Protein AF-A0A2L0I9X8-F1 (afdb_monomer)

Structure (mmCIF, N/CA/C/O backbone):
data_AF-A0A2L0I9X8-F1
#
_entry.id   AF-A0A2L0I9X8-F1
#
loop_
_atom_site.group_PDB
_atom_site.id
_atom_site.type_symbol
_atom_site.label_atom_id
_atom_site.label_alt_id
_atom_site.label_comp_id
_atom_site.label_asym_id
_atom_site.label_entity_id
_atom_site.label_seq_id
_atom_site.pdbx_PDB_ins_code
_atom_site.Cartn_x
_atom_site.Cartn_y
_atom_site.Cartn_z
_atom_site.occupancy
_atom_site.B_iso_or_equiv
_atom_site.auth_seq_id
_atom_site.auth_comp_id
_atom_site.auth_asym_id
_atom_site.auth_atom_id
_atom_site.pdbx_PDB_model_num
ATOM 1 N N . MET A 1 1 ? -12.183 -12.699 -4.693 1.00 36.44 1 MET A N 1
ATOM 2 C CA . MET A 1 1 ? -13.436 -11.912 -4.731 1.00 36.44 1 MET A CA 1
ATOM 3 C C . MET A 1 1 ? -13.908 -11.655 -3.307 1.00 36.44 1 MET A C 1
ATOM 5 O O . MET A 1 1 ? -14.318 -12.591 -2.630 1.00 36.44 1 MET A O 1
ATOM 9 N N . SER A 1 2 ? -13.772 -10.418 -2.826 1.00 37.34 2 SER A N 1
ATOM 10 C CA . SER A 1 2 ? -14.273 -10.010 -1.509 1.00 37.34 2 SER A CA 1
ATOM 11 C C . SER A 1 2 ? -15.798 -10.120 -1.502 1.00 37.34 2 SER A C 1
ATOM 13 O O . SER A 1 2 ? -16.465 -9.489 -2.322 1.00 37.34 2 SER A O 1
ATOM 15 N N . LYS A 1 3 ? -16.360 -10.947 -0.614 1.00 40.28 3 LYS A N 1
ATOM 16 C CA . LYS A 1 3 ? -17.799 -10.934 -0.337 1.00 40.28 3 LYS A CA 1
ATOM 17 C C . LYS A 1 3 ? -18.089 -9.652 0.437 1.00 40.28 3 LYS A C 1
ATOM 19 O O . LYS A 1 3 ? -18.064 -9.650 1.664 1.00 40.28 3 LYS A O 1
ATOM 24 N N . ALA A 1 4 ? -18.321 -8.557 -0.284 1.00 40.53 4 ALA A N 1
ATOM 25 C CA . ALA A 1 4 ? -18.895 -7.363 0.308 1.00 40.53 4 ALA A CA 1
ATOM 26 C C . ALA A 1 4 ? -20.216 -7.778 0.965 1.00 40.53 4 ALA A C 1
ATOM 28 O O . ALA A 1 4 ? -21.124 -8.280 0.295 1.00 40.53 4 ALA A O 1
ATOM 29 N N . PHE A 1 5 ? -20.297 -7.645 2.289 1.00 44.19 5 PHE A N 1
ATOM 30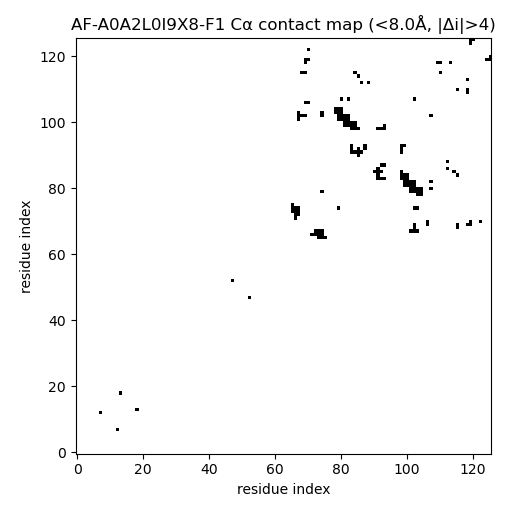 C CA . PHE A 1 5 ? -21.562 -7.786 2.994 1.00 44.19 5 PHE A CA 1
ATOM 31 C C . PHE A 1 5 ? -22.541 -6.816 2.334 1.00 44.19 5 PHE A C 1
ATOM 33 O O . PHE A 1 5 ? -22.244 -5.624 2.233 1.00 44.19 5 PHE A O 1
ATOM 40 N N . LYS A 1 6 ? -23.669 -7.334 1.820 1.00 54.53 6 LYS A N 1
ATOM 41 C CA . LYS A 1 6 ? -24.747 -6.489 1.293 1.00 54.53 6 LYS A CA 1
ATOM 42 C C . LYS A 1 6 ? -25.035 -5.439 2.356 1.00 54.53 6 LYS A C 1
ATOM 44 O O . LYS A 1 6 ? -25.296 -5.803 3.500 1.00 54.53 6 LYS A O 1
ATOM 49 N N . TYR A 1 7 ? -24.918 -4.171 1.978 1.00 48.91 7 TYR A N 1
ATOM 50 C CA . TYR A 1 7 ? -25.187 -3.043 2.854 1.00 48.91 7 TYR A CA 1
ATOM 51 C C . TYR A 1 7 ? -26.573 -3.257 3.467 1.00 48.91 7 TYR A C 1
ATOM 53 O O . TYR A 1 7 ? -27.576 -3.225 2.755 1.00 48.91 7 TYR A O 1
ATOM 61 N N . ILE A 1 8 ? -26.631 -3.579 4.761 1.00 54.12 8 ILE A N 1
ATOM 62 C CA . ILE A 1 8 ? -27.908 -3.679 5.456 1.00 54.12 8 ILE A CA 1
ATOM 63 C C . ILE A 1 8 ? -28.361 -2.238 5.624 1.00 54.12 8 ILE A C 1
ATOM 65 O O . ILE A 1 8 ? -27.848 -1.505 6.469 1.00 54.12 8 ILE A O 1
ATOM 69 N N . ASN A 1 9 ? -29.296 -1.818 4.776 1.00 60.97 9 ASN A N 1
ATOM 70 C CA . ASN A 1 9 ? -30.025 -0.587 4.993 1.00 60.97 9 ASN A CA 1
ATOM 71 C C . ASN A 1 9 ? -30.869 -0.787 6.258 1.00 60.97 9 ASN A C 1
ATOM 73 O O . ASN A 1 9 ? -31.949 -1.376 6.221 1.00 60.97 9 ASN A O 1
ATOM 77 N N . PHE A 1 10 ? -30.329 -0.350 7.398 1.00 56.22 10 PHE A N 1
ATOM 78 C CA . PHE A 1 10 ? -30.959 -0.525 8.704 1.00 56.22 10 PHE A CA 1
ATOM 79 C C . PHE A 1 10 ? -32.371 0.061 8.741 1.00 56.22 10 PHE A C 1
ATOM 81 O O . PHE A 1 10 ? -33.227 -0.516 9.400 1.00 56.22 10 PHE A O 1
ATOM 88 N N . ASN A 1 11 ? -32.649 1.123 7.980 1.00 56.47 11 ASN A N 1
ATOM 89 C CA . ASN A 1 11 ? -33.988 1.701 7.901 1.00 56.47 11 ASN A CA 1
ATOM 90 C C . ASN A 1 11 ? -34.974 0.760 7.192 1.00 56.47 11 ASN A C 1
ATOM 92 O O . ASN A 1 11 ? -36.068 0.544 7.702 1.00 56.47 11 ASN A O 1
ATOM 96 N N . GLU A 1 12 ? -34.594 0.142 6.070 1.00 64.50 12 GLU A N 1
ATOM 97 C CA . GLU A 1 12 ? -35.441 -0.843 5.371 1.00 64.50 12 GLU A CA 1
ATOM 98 C C . GLU A 1 12 ? -35.631 -2.125 6.185 1.00 64.50 12 GLU A C 1
ATOM 100 O O . GLU A 1 12 ? -36.740 -2.657 6.247 1.00 64.50 12 GLU A O 1
ATOM 105 N N . PHE A 1 13 ? -34.576 -2.597 6.857 1.00 63.16 13 PHE A N 1
ATOM 106 C CA . PHE A 1 13 ? -34.663 -3.734 7.774 1.00 63.16 13 PHE A CA 1
ATOM 107 C C . PHE A 1 13 ? -35.629 -3.447 8.931 1.00 63.16 13 PHE A C 1
ATOM 109 O O . PHE A 1 13 ? -36.466 -4.290 9.262 1.00 63.16 13 PHE A O 1
ATOM 116 N N . TYR A 1 14 ? -35.550 -2.248 9.515 1.00 60.81 14 TYR A N 1
ATOM 117 C CA . TYR A 1 14 ? -36.414 -1.832 10.617 1.00 60.81 14 TYR A CA 1
ATOM 118 C C . TYR A 1 14 ? -37.870 -1.683 10.159 1.00 60.81 14 TYR A C 1
ATOM 120 O O . TYR A 1 14 ? -38.785 -2.192 10.801 1.00 60.81 14 TYR A O 1
ATOM 128 N N . VAL A 1 15 ? -38.092 -1.072 8.994 1.00 60.75 15 VAL A N 1
ATOM 129 C CA . VA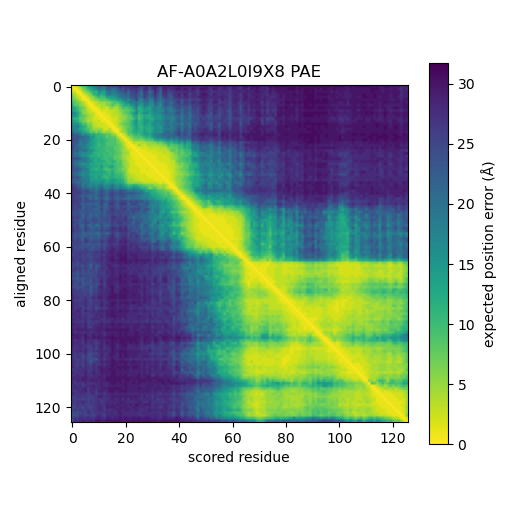L A 1 15 ? -39.414 -0.923 8.374 1.00 60.75 15 VAL A CA 1
ATOM 130 C C . VAL A 1 15 ? -40.033 -2.286 8.048 1.00 60.75 15 VAL A C 1
ATOM 132 O O . VAL A 1 15 ? -41.151 -2.567 8.468 1.00 60.75 15 VAL A O 1
ATOM 135 N N . GLY A 1 16 ? -39.314 -3.173 7.358 1.00 63.16 16 GLY A N 1
ATOM 136 C CA . GLY A 1 16 ? -39.839 -4.483 6.960 1.00 63.16 16 GLY A CA 1
ATOM 137 C C . GLY A 1 16 ? -40.108 -5.428 8.134 1.00 63.16 16 GLY A C 1
ATOM 138 O O . GLY A 1 16 ? -41.055 -6.213 8.081 1.00 63.16 16 GLY A O 1
ATOM 139 N N . SER A 1 17 ? -39.307 -5.332 9.200 1.00 61.12 17 SER A N 1
ATOM 140 C CA . SER A 1 17 ? -39.368 -6.266 10.332 1.00 61.12 17 SER A CA 1
ATOM 141 C C . SER A 1 17 ? -40.226 -5.763 11.496 1.00 61.12 17 SER A C 1
ATOM 143 O O . SER A 1 17 ? -40.837 -6.577 12.184 1.00 61.12 17 SER A O 1
ATOM 145 N N . PHE A 1 18 ? -40.314 -4.443 11.714 1.00 60.00 18 PHE A N 1
ATOM 146 C CA . PHE A 1 18 ? -40.951 -3.873 12.909 1.00 60.00 18 PHE A CA 1
ATOM 147 C C . PHE A 1 18 ? -42.207 -3.025 12.641 1.00 60.00 18 PHE A C 1
ATOM 149 O O . PHE A 1 18 ? -43.015 -2.885 13.558 1.00 60.00 18 PHE A O 1
ATOM 156 N N . LEU A 1 19 ? -42.481 -2.529 11.420 1.00 57.59 19 LEU A N 1
ATOM 157 C CA . LEU A 1 19 ? -43.656 -1.655 11.181 1.00 57.59 19 LEU A CA 1
ATOM 158 C C . LEU A 1 19 ? -45.033 -2.342 11.224 1.00 57.59 19 LEU A C 1
ATOM 160 O O . LEU A 1 19 ? -46.047 -1.667 11.068 1.00 57.59 19 LEU A O 1
ATOM 164 N N . ARG A 1 20 ? -45.125 -3.657 11.458 1.00 55.47 20 ARG A N 1
ATOM 165 C CA . ARG A 1 20 ? -46.427 -4.340 11.641 1.00 55.47 20 ARG A CA 1
ATOM 166 C C . ARG A 1 20 ? -46.666 -4.899 13.044 1.00 55.47 20 ARG A C 1
ATOM 168 O O . ARG A 1 20 ? -47.790 -5.298 13.333 1.00 55.47 20 ARG A O 1
ATOM 175 N N . LYS A 1 21 ? -45.640 -4.939 13.899 1.00 61.12 21 LYS A N 1
ATOM 176 C CA . LYS A 1 21 ? -45.691 -5.471 15.273 1.00 61.12 21 LYS A CA 1
ATOM 177 C C . LYS A 1 21 ? -44.630 -4.788 16.139 1.00 61.12 21 LYS A C 1
ATOM 179 O O . LYS A 1 21 ? -43.737 -5.442 16.669 1.00 61.12 21 LYS A O 1
ATOM 184 N N . TYR A 1 22 ? -44.685 -3.463 16.225 1.00 63.12 22 TYR A N 1
ATOM 185 C CA . TYR A 1 22 ? -43.881 -2.747 17.207 1.00 63.12 22 TYR A CA 1
ATOM 186 C C . TYR A 1 22 ? -44.411 -3.114 18.596 1.00 63.12 22 TYR A C 1
ATOM 188 O O . TYR A 1 22 ? -45.476 -2.646 18.995 1.00 63.12 22 TYR A O 1
ATOM 196 N N . ASP A 1 23 ? -43.708 -4.012 19.281 1.00 71.50 23 ASP A N 1
ATOM 197 C CA . ASP A 1 23 ? -43.997 -4.408 20.655 1.00 71.50 23 ASP A CA 1
ATOM 198 C C . ASP A 1 23 ? -42.985 -3.720 21.587 1.00 71.50 23 ASP A C 1
ATOM 200 O O . ASP A 1 23 ? -41.803 -4.090 21.593 1.00 71.50 23 ASP A O 1
ATOM 204 N N . PRO A 1 24 ? -43.418 -2.718 22.372 1.00 72.25 24 PRO A N 1
ATOM 205 C CA . PRO A 1 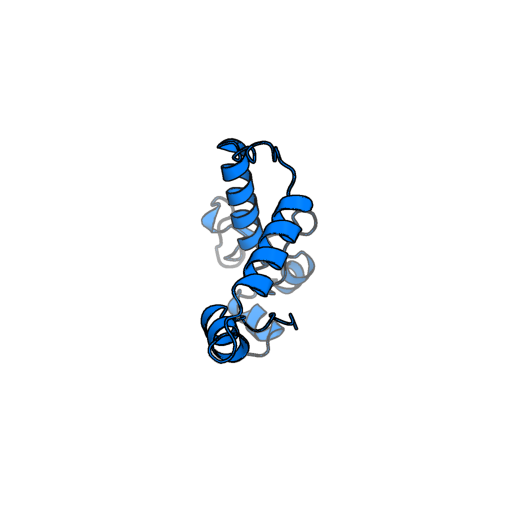24 ? -42.561 -2.030 23.331 1.00 72.25 24 PRO A CA 1
ATOM 206 C C . PRO A 1 24 ? -41.878 -2.977 24.329 1.00 72.25 24 PRO A C 1
ATOM 208 O O . PRO A 1 24 ? -40.768 -2.687 24.774 1.00 72.25 24 PRO A O 1
ATOM 211 N N . ALA A 1 25 ? -42.494 -4.120 24.654 1.00 77.31 25 ALA A N 1
ATOM 212 C CA . ALA A 1 25 ? -41.924 -5.092 25.583 1.00 77.31 25 ALA A CA 1
ATOM 213 C C 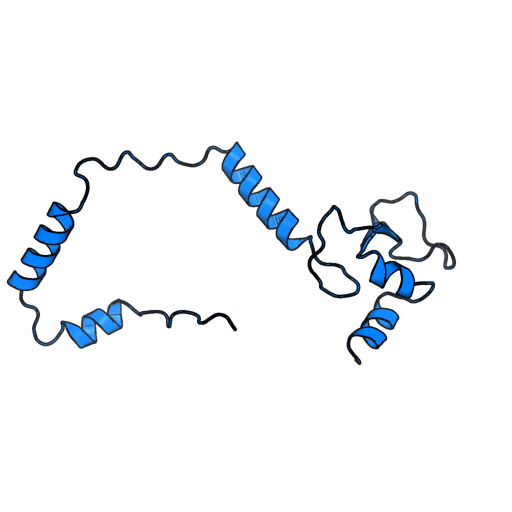. ALA A 1 25 ? -40.683 -5.781 25.000 1.00 77.31 25 ALA A C 1
ATOM 215 O O . ALA A 1 25 ? -39.683 -5.951 25.696 1.00 77.31 25 ALA A O 1
ATOM 216 N N . VAL A 1 26 ? -40.707 -6.112 23.704 1.00 75.00 26 VAL A N 1
ATOM 217 C CA . VAL A 1 26 ? -39.555 -6.704 23.005 1.00 75.00 26 VAL A CA 1
ATOM 218 C C . VAL A 1 26 ? -38.404 -5.705 22.922 1.00 75.00 26 VAL A C 1
ATOM 220 O O . VAL A 1 26 ? -37.252 -6.075 23.141 1.00 75.00 26 VAL A O 1
ATOM 223 N N . VAL A 1 27 ? -38.705 -4.432 22.648 1.00 75.00 27 VAL A N 1
ATOM 224 C CA . VAL A 1 27 ? -37.691 -3.369 22.624 1.00 75.00 27 VAL A CA 1
ATOM 225 C C . VAL A 1 27 ? -37.046 -3.213 23.999 1.00 75.00 27 VAL A C 1
ATOM 227 O O . VAL A 1 27 ? -35.821 -3.223 24.086 1.00 75.00 27 VAL A O 1
ATOM 230 N N . ASN A 1 28 ? -37.844 -3.151 25.067 1.00 76.88 28 ASN A N 1
ATOM 231 C CA . ASN A 1 28 ? -37.324 -3.039 26.430 1.00 76.88 28 ASN A CA 1
ATOM 232 C C . ASN A 1 28 ? -36.467 -4.247 26.823 1.00 76.88 28 ASN A C 1
ATOM 234 O O . ASN A 1 28 ? -35.369 -4.052 27.327 1.00 76.88 28 ASN A O 1
ATOM 238 N N . HIS A 1 29 ? -36.888 -5.473 26.500 1.00 80.31 29 HIS A N 1
ATOM 239 C CA . HIS A 1 29 ? -36.080 -6.674 26.744 1.00 80.31 29 HIS A CA 1
ATOM 240 C C . HIS A 1 29 ? -34.722 -6.631 26.030 1.00 80.31 29 HIS A C 1
ATOM 242 O O . HIS A 1 29 ? -33.708 -7.044 26.591 1.00 80.31 29 HIS A O 1
ATOM 248 N N . ILE A 1 30 ? -34.682 -6.143 24.785 1.00 74.19 30 ILE A N 1
ATOM 249 C CA . ILE A 1 30 ? -33.428 -6.002 24.036 1.00 74.19 30 ILE A CA 1
ATOM 250 C C . ILE A 1 30 ? -32.545 -4.927 24.674 1.00 74.19 30 ILE A C 1
ATOM 252 O O . ILE A 1 30 ? -31.346 -5.153 24.820 1.00 74.19 30 ILE A O 1
ATOM 256 N N . VAL A 1 31 ? -33.116 -3.784 25.060 1.00 74.38 31 VAL A N 1
ATOM 257 C CA . VAL A 1 31 ? -32.384 -2.699 25.733 1.00 74.38 31 VAL A CA 1
ATOM 258 C C . VAL A 1 31 ? -31.808 -3.186 27.063 1.00 74.38 31 VAL A C 1
ATOM 260 O O . VAL A 1 31 ? -30.608 -3.061 27.272 1.00 74.38 31 VAL A O 1
ATOM 263 N N . GLU A 1 32 ? -32.612 -3.838 27.904 1.00 80.00 32 GLU A N 1
ATOM 264 C CA . GLU A 1 32 ? -32.178 -4.415 29.183 1.00 80.00 32 GLU A CA 1
ATOM 265 C C . GLU A 1 32 ? -31.086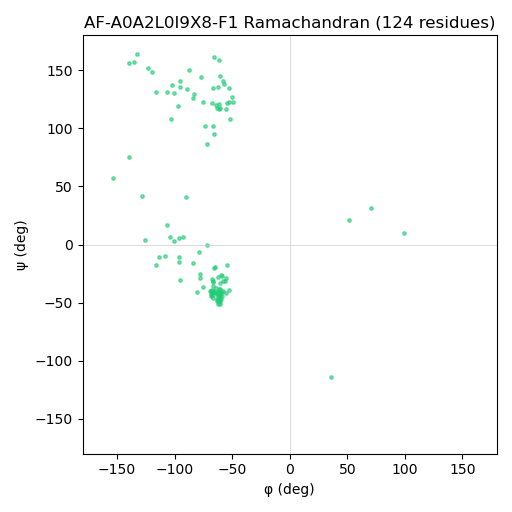 -5.472 28.997 1.00 80.00 32 GLU A C 1
ATOM 267 O O . GLU A 1 32 ? -30.093 -5.481 29.726 1.00 80.00 32 GLU A O 1
ATOM 272 N N . TYR A 1 33 ? -31.224 -6.344 27.993 1.00 77.12 33 TYR A N 1
ATOM 273 C CA . TYR A 1 33 ? -30.196 -7.327 27.669 1.00 77.12 33 TYR A CA 1
ATOM 274 C C . TYR A 1 33 ? -28.890 -6.652 27.237 1.00 77.12 33 TYR A C 1
ATOM 276 O O . TYR A 1 33 ? -27.829 -6.990 27.762 1.00 77.12 33 TYR A O 1
ATOM 284 N N . VAL A 1 34 ? -28.955 -5.677 26.324 1.00 73.19 34 VAL A N 1
ATOM 285 C CA . VAL A 1 34 ? -27.787 -4.915 25.859 1.00 73.19 34 VAL A CA 1
ATOM 286 C C . VAL A 1 34 ? -27.124 -4.169 27.012 1.00 73.19 34 VAL A C 1
ATOM 288 O O . VAL A 1 34 ? -25.901 -4.213 27.118 1.00 73.19 34 VAL A O 1
ATOM 291 N N . ASP A 1 35 ? -27.900 -3.547 27.896 1.00 72.50 35 ASP A N 1
ATOM 292 C CA . ASP A 1 35 ? -27.394 -2.849 29.077 1.00 72.50 35 ASP A CA 1
ATOM 293 C C . ASP A 1 35 ? -26.765 -3.818 30.086 1.00 72.50 35 ASP A C 1
ATOM 295 O O . ASP A 1 35 ? -25.725 -3.506 30.662 1.00 72.50 35 ASP A O 1
ATOM 299 N N . SER A 1 36 ? -27.314 -5.031 30.234 1.00 76.62 36 SER A N 1
ATOM 300 C CA . SER A 1 36 ? -26.759 -6.072 31.112 1.00 76.62 36 SER A CA 1
ATOM 30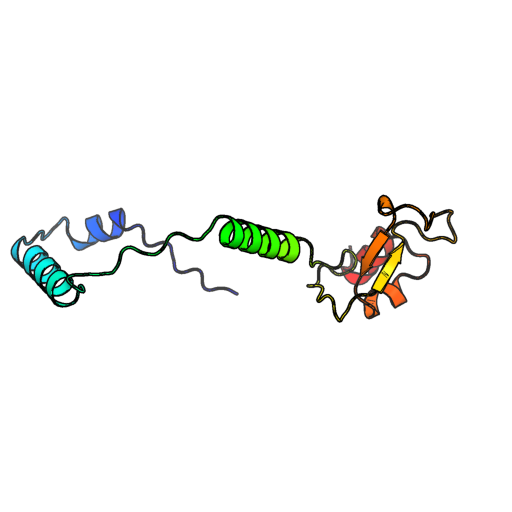1 C C . SER A 1 36 ? -25.397 -6.604 30.650 1.00 76.62 36 SER A C 1
ATOM 303 O O . SER A 1 36 ? -24.565 -6.976 31.478 1.00 76.62 36 SER A O 1
ATOM 305 N N . ILE A 1 37 ? -25.150 -6.631 29.334 1.00 76.00 37 ILE A N 1
ATOM 306 C CA . ILE A 1 37 ? -23.870 -7.061 28.749 1.00 76.00 37 ILE A CA 1
ATOM 307 C C . ILE A 1 37 ? -22.941 -5.880 28.438 1.00 76.00 37 ILE A C 1
ATOM 309 O O . ILE A 1 37 ? -21.764 -6.080 28.119 1.00 76.00 37 ILE A O 1
ATOM 313 N N . SER A 1 38 ? -23.452 -4.648 28.503 1.00 63.00 38 SER A N 1
ATOM 314 C CA . SER A 1 38 ? -22.661 -3.439 28.318 1.00 63.00 38 SER A CA 1
ATOM 315 C C . SER A 1 38 ? -21.828 -3.195 29.574 1.00 63.00 38 SER A C 1
ATOM 317 O O . SER A 1 38 ? -22.371 -3.044 30.666 1.00 63.00 38 SER A O 1
ATOM 319 N N . PRO A 1 39 ? -20.493 -3.110 29.464 1.00 60.94 39 PRO A N 1
ATOM 320 C CA . PRO A 1 39 ? -19.665 -2.763 30.607 1.00 60.94 39 PRO A CA 1
ATOM 321 C C . PRO A 1 39 ? -20.056 -1.367 31.112 1.00 60.94 39 PRO A C 1
ATOM 323 O O . PRO A 1 39 ? -19.882 -0.387 30.383 1.00 60.94 39 PRO A O 1
ATOM 326 N N . ALA A 1 40 ? -20.537 -1.275 32.359 1.00 63.47 40 ALA A N 1
ATOM 327 C CA . ALA A 1 40 ? -20.993 -0.035 33.007 1.00 63.47 40 ALA A CA 1
ATOM 328 C C . ALA A 1 40 ? -19.941 1.096 33.007 1.00 63.47 40 ALA A C 1
ATOM 330 O O . ALA A 1 40 ? -20.263 2.269 33.181 1.00 63.47 40 ALA A O 1
ATOM 331 N N . SER A 1 41 ? -18.673 0.757 32.773 1.00 59.09 41 SER A N 1
ATOM 332 C CA . SER A 1 41 ? -17.584 1.704 32.575 1.00 59.09 41 SER A CA 1
ATOM 333 C C . SER A 1 41 ? -16.647 1.230 31.462 1.00 59.09 41 SER A C 1
ATOM 335 O O . SER A 1 41 ? -15.519 0.790 31.687 1.00 59.09 41 SER A O 1
ATOM 337 N N . ARG A 1 42 ? -17.072 1.356 30.200 1.00 57.03 42 ARG A N 1
ATOM 338 C CA . ARG A 1 42 ? -16.075 1.412 29.122 1.00 57.03 42 ARG A CA 1
ATOM 339 C C . ARG A 1 42 ? -15.207 2.641 29.374 1.00 57.03 42 ARG A C 1
ATOM 341 O O . ARG A 1 42 ? -15.703 3.768 29.363 1.00 57.03 42 ARG A O 1
ATOM 348 N N . SER A 1 43 ? -13.916 2.430 29.629 1.00 61.47 43 SER A N 1
ATOM 349 C CA . SER A 1 43 ? -12.965 3.537 29.651 1.00 61.47 43 SER A CA 1
ATOM 350 C C . SER A 1 43 ? -13.107 4.295 28.334 1.00 61.47 43 SER A C 1
ATOM 352 O O . SER A 1 43 ? -13.257 3.680 27.272 1.00 61.47 43 SER A O 1
ATOM 354 N N . LYS A 1 44 ? -13.151 5.633 28.399 1.00 66.38 44 LYS A N 1
ATOM 355 C CA . LYS A 1 44 ? -13.250 6.443 27.181 1.00 66.38 44 LYS A CA 1
ATOM 356 C C . LYS A 1 44 ? -12.168 5.954 26.212 1.00 66.38 44 LYS A C 1
ATOM 358 O O . LYS A 1 44 ? -11.007 5.890 26.632 1.00 66.38 44 LYS A O 1
ATOM 363 N N . PRO A 1 45 ? -12.520 5.598 24.962 1.00 62.81 45 PRO A N 1
ATOM 364 C CA . PRO A 1 45 ? -11.531 5.169 23.9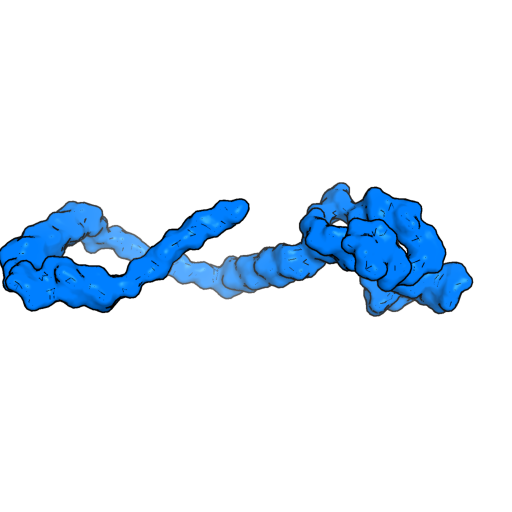93 1.00 62.81 45 PRO A CA 1
ATOM 365 C C . PRO A 1 45 ? -10.446 6.238 23.935 1.00 62.81 45 PRO A C 1
ATOM 367 O O . PRO A 1 45 ? -10.744 7.419 23.729 1.00 62.81 45 PRO A O 1
ATOM 370 N N . LYS A 1 46 ? -9.193 5.852 24.186 1.00 77.19 46 LYS A N 1
ATOM 371 C CA . LYS A 1 46 ? -8.087 6.799 24.080 1.00 77.19 46 LYS A CA 1
ATOM 372 C C . LYS A 1 46 ? -8.023 7.243 22.625 1.00 77.19 46 LYS A C 1
ATOM 374 O O . LYS A 1 46 ? -7.815 6.422 21.734 1.00 77.19 46 LYS A O 1
ATOM 379 N N . ALA A 1 47 ? -8.228 8.535 22.388 1.00 80.88 47 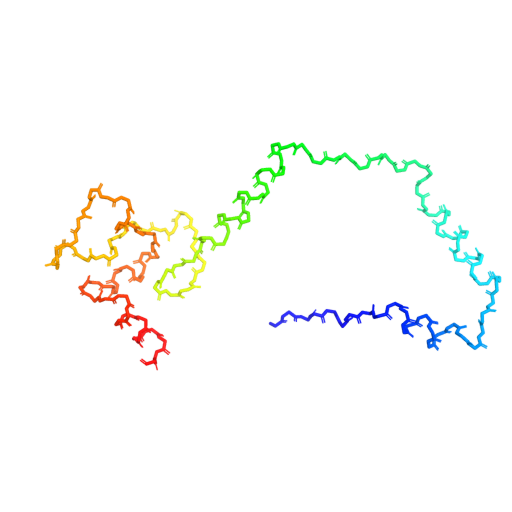ALA A N 1
ATOM 380 C CA . ALA A 1 47 ? -8.014 9.099 21.069 1.00 80.88 47 ALA A CA 1
ATOM 381 C C . ALA A 1 47 ? -6.559 8.846 20.655 1.00 80.88 47 ALA A C 1
ATOM 383 O O . ALA A 1 47 ? -5.644 8.957 21.475 1.00 80.88 47 ALA A O 1
ATOM 384 N N . PHE A 1 48 ? -6.339 8.518 19.383 1.00 86.00 48 PHE A N 1
ATOM 385 C CA . PHE A 1 48 ? -4.984 8.425 18.858 1.00 86.00 48 PHE A CA 1
ATOM 386 C C . PHE A 1 48 ? -4.246 9.749 19.053 1.00 86.00 48 PHE A C 1
ATOM 388 O O . PHE A 1 48 ? -4.804 10.823 18.800 1.00 86.00 48 PHE A O 1
ATOM 395 N N . SER A 1 49 ? -2.979 9.655 19.456 1.00 88.31 49 SER A N 1
ATOM 396 C CA . SER A 1 49 ? -2.088 10.811 19.478 1.00 88.31 49 SER A CA 1
ATOM 397 C C . SER A 1 49 ? -1.920 11.380 18.066 1.00 88.31 49 SER A C 1
ATOM 399 O O . SER A 1 49 ? -2.116 10.677 17.069 1.00 88.31 49 SER A O 1
ATOM 401 N N . THR A 1 50 ? -1.521 12.647 17.965 1.00 88.69 50 THR A N 1
ATOM 402 C CA . THR A 1 50 ? -1.193 13.276 16.677 1.00 88.69 50 THR A CA 1
ATOM 403 C C . THR A 1 50 ? -0.130 12.477 15.925 1.00 88.69 50 THR A C 1
ATOM 405 O O . THR A 1 50 ? -0.295 12.221 14.737 1.00 88.69 50 THR A O 1
ATOM 408 N N . LEU A 1 51 ? 0.899 11.991 16.629 1.00 83.69 51 LEU A N 1
ATOM 409 C CA . LEU A 1 51 ? 1.937 11.137 16.050 1.00 83.69 51 LEU A CA 1
ATOM 410 C C . LEU A 1 51 ? 1.347 9.845 15.475 1.00 83.69 51 LEU A C 1
ATOM 412 O O . LEU A 1 51 ? 1.632 9.490 14.336 1.00 83.69 51 LEU A O 1
ATOM 416 N N . THR A 1 52 ? 0.479 9.168 16.228 1.00 83.25 52 THR A N 1
ATOM 417 C CA . THR A 1 52 ? -0.170 7.933 15.770 1.00 83.25 52 THR A CA 1
ATOM 418 C C . THR A 1 52 ? -1.031 8.177 14.531 1.00 83.25 52 THR A C 1
ATOM 420 O O . THR A 1 52 ? -0.980 7.389 13.592 1.00 83.25 52 THR A O 1
ATOM 423 N N . LYS A 1 53 ? -1.773 9.290 14.474 1.00 84.50 53 LYS A N 1
ATOM 424 C CA . LYS A 1 53 ? -2.551 9.667 13.281 1.00 84.50 53 LYS A CA 1
ATOM 425 C C . LYS A 1 53 ? -1.651 9.939 12.072 1.00 84.50 53 LYS A C 1
ATOM 427 O O . LYS A 1 53 ? -1.966 9.483 10.975 1.00 84.50 53 LYS A O 1
ATOM 432 N N . SER A 1 54 ? -0.527 10.628 12.271 1.00 70.88 54 SER A N 1
ATOM 433 C CA . SER A 1 54 ? 0.457 10.884 11.214 1.00 70.88 54 SER A CA 1
ATOM 434 C C . SER A 1 54 ? 1.100 9.597 10.700 1.00 70.88 54 SER A C 1
ATOM 436 O O . SER A 1 54 ? 1.223 9.438 9.491 1.00 70.88 54 SER A O 1
ATOM 438 N N . LEU A 1 55 ? 1.434 8.651 11.583 1.00 72.94 55 LEU A N 1
ATOM 439 C CA . LEU A 1 55 ? 1.979 7.346 11.197 1.00 72.94 55 LEU A CA 1
ATOM 440 C C . LEU A 1 55 ? 0.958 6.489 10.442 1.00 72.94 55 LEU A C 1
ATOM 442 O O . LEU A 1 55 ? 1.316 5.863 9.451 1.00 72.94 55 LEU A O 1
ATOM 446 N N . ILE A 1 56 ? -0.318 6.496 10.846 1.00 79.56 56 ILE A N 1
ATOM 447 C CA . ILE A 1 56 ? -1.392 5.814 10.102 1.00 79.56 56 ILE A CA 1
ATOM 448 C C . ILE A 1 56 ? -1.519 6.406 8.695 1.00 79.56 56 ILE A C 1
ATOM 450 O O . ILE A 1 56 ? -1.564 5.665 7.716 1.00 79.56 56 ILE A O 1
ATOM 454 N N . LYS A 1 57 ? -1.534 7.741 8.582 1.00 72.56 57 LYS A N 1
ATOM 455 C CA . LYS A 1 57 ? -1.600 8.427 7.287 1.00 72.56 57 LYS A CA 1
ATOM 456 C C . LYS A 1 57 ? -0.370 8.125 6.431 1.00 72.56 57 LYS A C 1
ATOM 458 O O . LYS A 1 57 ? -0.523 7.847 5.251 1.00 72.56 57 LYS A O 1
ATOM 463 N N . HIS A 1 58 ? 0.823 8.138 7.021 1.00 69.44 58 HIS A N 1
ATOM 464 C CA . HIS A 1 58 ? 2.064 7.780 6.343 1.00 69.44 58 HIS A CA 1
ATOM 465 C C . HIS A 1 58 ? 2.036 6.330 5.851 1.00 69.44 58 HIS A C 1
ATOM 467 O O . HIS A 1 58 ? 2.298 6.101 4.683 1.00 69.44 58 HIS A O 1
ATOM 473 N N . ASN A 1 59 ? 1.635 5.364 6.682 1.00 66.44 59 ASN A N 1
ATOM 474 C CA . ASN A 1 59 ? 1.508 3.962 6.269 1.00 66.44 59 ASN A CA 1
ATOM 475 C C . ASN A 1 59 ? 0.485 3.769 5.147 1.00 66.44 59 ASN A C 1
ATOM 477 O O . ASN A 1 59 ? 0.722 2.969 4.250 1.00 66.44 59 ASN A O 1
ATOM 481 N N . PHE A 1 60 ? -0.630 4.500 5.172 1.00 65.00 60 PHE A N 1
ATOM 482 C CA . PHE A 1 60 ? -1.617 4.453 4.094 1.00 65.00 60 PHE A CA 1
ATOM 483 C C . PHE A 1 60 ? -1.080 5.073 2.798 1.00 65.00 60 PHE A C 1
ATOM 485 O O . PHE A 1 60 ? -1.261 4.514 1.722 1.00 65.00 60 PHE A O 1
ATOM 492 N N . LEU A 1 61 ? -0.387 6.211 2.894 1.00 59.75 61 LEU A N 1
ATOM 493 C CA . LEU A 1 61 ? 0.227 6.868 1.742 1.00 59.75 61 LEU A CA 1
ATOM 494 C C . LEU A 1 61 ? 1.369 6.032 1.165 1.00 59.75 61 LEU A C 1
ATOM 496 O O . LEU A 1 61 ? 1.394 5.831 -0.038 1.00 59.75 61 LEU A O 1
ATOM 500 N N . VAL A 1 62 ? 2.269 5.498 1.989 1.00 59.53 62 VAL A N 1
ATOM 501 C CA . VAL A 1 62 ? 3.322 4.569 1.554 1.00 59.53 62 VAL A CA 1
ATOM 502 C C . VAL A 1 62 ? 2.701 3.308 0.957 1.00 59.53 62 VAL A C 1
ATOM 504 O O . VAL A 1 62 ? 3.074 2.920 -0.138 1.00 59.53 62 VAL A O 1
ATOM 507 N N . GLY A 1 63 ? 1.674 2.737 1.594 1.00 56.84 63 GLY A N 1
ATOM 508 C CA . GLY A 1 63 ? 0.934 1.587 1.066 1.00 56.84 63 GLY A CA 1
ATOM 509 C C . GLY A 1 63 ? 0.308 1.824 -0.314 1.00 56.84 63 GLY A C 1
ATOM 510 O O . GLY A 1 63 ? 0.243 0.893 -1.108 1.00 56.84 63 GLY A O 1
ATOM 511 N N . ASN A 1 64 ? -0.087 3.061 -0.627 1.00 53.53 64 ASN A N 1
ATOM 512 C CA . ASN A 1 64 ? -0.598 3.445 -1.948 1.00 53.53 64 ASN A CA 1
ATOM 513 C C . ASN A 1 64 ? 0.502 3.785 -2.972 1.00 53.53 64 ASN A C 1
ATOM 515 O O . ASN A 1 64 ? 0.209 3.812 -4.162 1.00 53.53 64 ASN A O 1
ATOM 519 N N . HIS A 1 65 ? 1.744 4.025 -2.541 1.00 59.81 65 HIS A N 1
ATOM 520 C CA . HIS A 1 65 ? 2.907 4.203 -3.426 1.00 59.81 65 HIS A CA 1
ATOM 521 C C . HIS A 1 65 ? 3.721 2.909 -3.605 1.00 59.81 65 HIS A C 1
ATOM 523 O O . HIS A 1 65 ? 4.767 2.919 -4.245 1.00 59.81 65 HIS A O 1
ATOM 529 N N . ASN A 1 66 ? 3.243 1.785 -3.071 1.00 70.88 66 ASN A N 1
ATOM 530 C CA . ASN A 1 66 ? 3.906 0.488 -3.155 1.00 70.88 66 ASN A CA 1
ATOM 531 C C . ASN A 1 66 ? 3.467 -0.296 -4.396 1.00 70.88 66 ASN A C 1
ATOM 533 O O . ASN A 1 66 ? 3.235 -1.491 -4.287 1.00 70.88 66 ASN A O 1
ATOM 537 N N . PHE A 1 67 ? 3.308 0.322 -5.561 1.00 79.19 67 PHE A N 1
ATOM 538 C CA . PHE A 1 67 ? 3.013 -0.429 -6.783 1.00 79.19 67 PHE A CA 1
ATOM 539 C C . PHE A 1 67 ? 4.148 -0.275 -7.777 1.00 79.19 67 PHE A C 1
ATOM 541 O O . PHE A 1 67 ? 4.615 0.831 -8.038 1.00 79.19 67 PHE A O 1
ATOM 548 N N . CYS A 1 68 ? 4.605 -1.402 -8.317 1.00 82.50 68 CYS A N 1
ATOM 549 C CA . CYS A 1 68 ? 5.601 -1.401 -9.368 1.00 82.50 68 CYS A CA 1
ATOM 550 C C . CYS A 1 68 ? 4.983 -0.801 -10.631 1.00 82.50 68 CYS A C 1
ATOM 552 O O . CYS A 1 68 ? 4.014 -1.368 -11.131 1.00 82.50 68 CYS A O 1
ATOM 554 N N . PRO A 1 69 ? 5.552 0.278 -11.191 1.00 79.69 69 PRO A N 1
ATOM 555 C CA . PRO A 1 69 ? 4.985 0.932 -12.370 1.00 79.69 69 PRO A CA 1
ATOM 556 C C . PRO A 1 69 ? 4.994 0.037 -13.620 1.00 79.69 69 PRO A C 1
ATOM 558 O O . PRO A 1 69 ? 4.241 0.282 -14.559 1.00 79.69 69 PRO A O 1
ATOM 561 N N . LEU A 1 70 ? 5.821 -1.017 -13.634 1.00 83.38 70 LEU A N 1
ATOM 562 C CA . LEU A 1 70 ? 5.919 -1.959 -14.751 1.00 83.38 70 LEU A CA 1
ATOM 563 C C . LEU A 1 70 ? 4.804 -3.009 -14.735 1.00 83.38 70 LEU A C 1
ATOM 565 O O . LEU A 1 70 ? 4.275 -3.344 -15.786 1.00 83.38 70 LEU A O 1
ATOM 569 N N . CYS A 1 71 ? 4.452 -3.536 -13.560 1.00 84.19 71 CYS A N 1
ATOM 570 C CA . CYS A 1 71 ? 3.580 -4.711 -13.449 1.00 84.19 71 CYS A CA 1
ATOM 571 C C . CYS A 1 71 ? 2.353 -4.506 -12.549 1.00 84.19 71 CYS A C 1
ATOM 573 O O . CYS A 1 71 ? 1.654 -5.474 -12.255 1.00 84.19 71 CYS A O 1
ATOM 575 N N . ASP A 1 72 ? 2.148 -3.295 -12.025 1.00 82.19 72 ASP A N 1
ATOM 576 C CA . ASP A 1 72 ? 1.100 -2.916 -11.063 1.00 82.19 72 ASP A CA 1
ATOM 577 C C . ASP A 1 72 ? 1.026 -3.825 -9.818 1.00 82.19 72 ASP A C 1
ATOM 579 O O . ASP A 1 72 ? 0.017 -3.903 -9.118 1.00 82.19 72 ASP A O 1
ATOM 583 N N . GLY A 1 73 ? 2.122 -4.529 -9.525 1.00 80.81 73 GLY A N 1
ATOM 584 C CA . GLY A 1 73 ? 2.248 -5.437 -8.392 1.00 80.81 73 GLY A CA 1
ATOM 585 C C . GLY A 1 73 ? 2.715 -4.708 -7.141 1.00 80.81 73 GLY A C 1
ATOM 586 O O . GLY A 1 73 ? 3.473 -3.745 -7.234 1.00 80.81 73 GLY A O 1
ATOM 587 N N . LEU A 1 74 ? 2.304 -5.196 -5.970 1.00 81.06 74 LEU A N 1
ATOM 588 C CA . LEU A 1 74 ? 2.742 -4.655 -4.683 1.00 81.06 74 LEU A CA 1
ATOM 589 C C . LEU A 1 74 ? 4.261 -4.776 -4.513 1.00 81.06 74 LEU A C 1
ATOM 591 O O . LEU A 1 74 ? 4.793 -5.880 -4.511 1.00 81.06 74 LEU A O 1
ATOM 595 N N . ILE A 1 75 ? 4.915 -3.638 -4.316 1.00 75.06 75 ILE A N 1
ATOM 596 C CA . 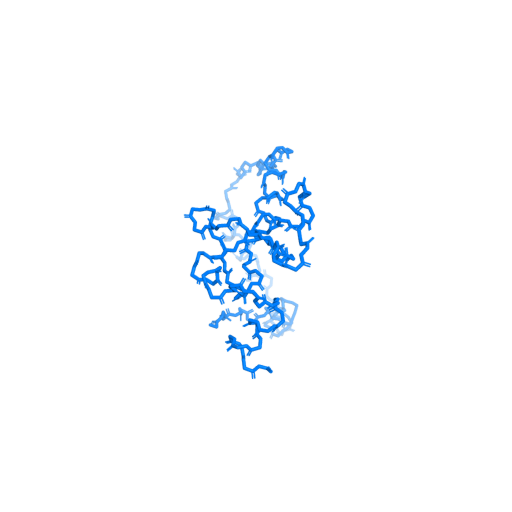ILE A 1 75 ? 6.322 -3.495 -3.980 1.00 75.06 75 ILE A CA 1
ATOM 597 C C . ILE A 1 75 ? 6.506 -3.641 -2.467 1.00 75.06 75 ILE A C 1
ATOM 599 O O . ILE A 1 75 ? 5.920 -2.906 -1.669 1.00 75.06 75 ILE A O 1
ATOM 603 N N . TYR A 1 76 ? 7.396 -4.550 -2.081 1.00 74.81 76 TYR A N 1
ATOM 604 C CA . TYR A 1 76 ? 7.977 -4.597 -0.743 1.00 74.81 76 TYR A CA 1
ATOM 605 C C . TYR A 1 76 ? 9.394 -4.021 -0.803 1.00 74.81 76 TYR A C 1
ATOM 607 O O . TYR A 1 76 ? 10.126 -4.315 -1.741 1.00 74.81 76 TYR A O 1
ATOM 615 N N . LEU A 1 77 ? 9.785 -3.192 0.172 1.00 68.44 77 LEU A N 1
ATOM 616 C CA . LEU A 1 77 ? 11.076 -2.475 0.164 1.00 68.44 77 LEU A CA 1
ATOM 617 C C . LEU A 1 77 ? 12.305 -3.402 0.111 1.00 68.44 77 LEU A C 1
ATOM 619 O O . LEU A 1 77 ? 13.362 -3.001 -0.361 1.00 68.44 77 LEU A O 1
ATOM 623 N N . ASP A 1 78 ? 12.178 -4.632 0.603 1.00 76.31 78 ASP A N 1
ATOM 624 C CA . ASP A 1 78 ? 13.202 -5.680 0.531 1.00 76.31 78 ASP A CA 1
ATOM 625 C C . ASP A 1 78 ? 13.264 -6.377 -0.843 1.00 76.31 78 ASP A C 1
ATOM 627 O O . ASP A 1 78 ? 14.167 -7.173 -1.098 1.00 76.31 78 ASP A O 1
ATOM 631 N N . SER A 1 79 ? 12.332 -6.056 -1.743 1.00 77.50 79 SER A N 1
ATOM 632 C CA . SER A 1 79 ? 12.190 -6.620 -3.085 1.00 77.50 79 SER A CA 1
ATOM 633 C C . SER A 1 79 ? 12.097 -5.527 -4.162 1.00 77.50 79 SER A C 1
ATOM 635 O O . SER A 1 79 ? 11.312 -5.625 -5.104 1.00 77.50 79 SER A O 1
ATOM 637 N N . THR A 1 80 ? 12.912 -4.473 -4.041 1.00 84.25 80 THR A N 1
ATOM 638 C CA . THR A 1 80 ? 13.010 -3.384 -5.034 1.00 84.25 80 THR A CA 1
ATOM 639 C C . THR A 1 80 ? 14.413 -3.167 -5.567 1.00 84.25 80 THR A C 1
ATOM 641 O O . THR A 1 80 ? 15.391 -3.326 -4.842 1.00 84.25 80 THR A O 1
ATOM 644 N N . GLU A 1 81 ? 14.487 -2.672 -6.798 1.00 86.69 81 GLU A N 1
ATOM 645 C CA . GLU A 1 81 ? 15.660 -2.028 -7.384 1.00 86.69 81 GLU A CA 1
ATOM 646 C C . GLU A 1 81 ? 15.330 -0.582 -7.775 1.00 86.69 81 GLU A C 1
ATOM 648 O O . GLU A 1 81 ? 14.193 -0.266 -8.139 1.00 86.69 81 GLU A O 1
ATOM 653 N N . SER A 1 82 ? 16.335 0.292 -7.698 1.00 85.62 82 SER A N 1
ATOM 654 C CA . SER A 1 82 ? 16.253 1.656 -8.224 1.00 85.62 82 SER A CA 1
ATOM 655 C C . SER A 1 82 ? 16.561 1.652 -9.719 1.00 85.62 82 SER A C 1
ATOM 657 O O . SER A 1 82 ? 17.604 1.141 -10.129 1.00 85.62 82 SER A O 1
ATOM 659 N N . ASP A 1 83 ? 15.695 2.270 -10.515 1.00 84.00 83 ASP A N 1
ATOM 660 C CA . ASP A 1 83 ? 15.843 2.382 -11.967 1.00 84.00 83 ASP A CA 1
ATOM 661 C C . ASP A 1 83 ? 15.587 3.818 -12.453 1.00 84.00 83 ASP A C 1
ATOM 663 O O . ASP A 1 83 ? 15.028 4.648 -11.728 1.00 84.00 83 ASP A O 1
ATOM 667 N N . HIS A 1 84 ? 16.010 4.112 -13.684 1.00 86.00 84 HIS A N 1
ATOM 668 C CA . HIS A 1 84 ? 15.708 5.367 -14.358 1.00 86.00 84 HIS A CA 1
ATOM 669 C C . HIS A 1 84 ? 14.393 5.260 -15.145 1.00 86.00 84 HIS A C 1
ATOM 671 O O . HIS A 1 84 ? 14.198 4.318 -15.918 1.00 86.00 84 HIS A O 1
ATOM 677 N N . LEU A 1 85 ? 13.518 6.261 -15.024 1.00 79.81 85 LEU A N 1
ATOM 678 C CA . LEU A 1 85 ? 12.333 6.383 -15.883 1.00 79.81 85 LEU A CA 1
ATOM 679 C C . LEU A 1 85 ? 12.756 6.509 -17.353 1.00 79.81 85 LEU A C 1
ATOM 681 O O . LEU A 1 85 ? 12.332 5.723 -18.196 1.00 79.81 85 LEU A O 1
ATOM 685 N N . ILE A 1 86 ? 13.670 7.440 -17.632 1.00 81.56 86 ILE A N 1
ATOM 686 C CA . ILE A 1 86 ? 14.328 7.609 -18.928 1.00 81.56 86 ILE A CA 1
ATOM 687 C C . ILE A 1 86 ? 15.682 6.909 -18.868 1.00 81.56 86 ILE A C 1
ATOM 689 O O . ILE A 1 86 ? 16.539 7.282 -18.060 1.00 81.56 86 ILE A O 1
ATOM 693 N N . ALA A 1 87 ? 15.895 5.915 -19.730 1.00 80.94 87 ALA A N 1
ATOM 694 C CA . ALA A 1 87 ? 17.144 5.165 -19.754 1.00 80.94 87 ALA A CA 1
ATOM 695 C C . ALA A 1 87 ? 18.349 6.074 -20.053 1.00 80.94 87 ALA A C 1
ATOM 697 O O . ALA A 1 87 ? 18.286 7.026 -20.837 1.00 80.94 87 ALA A O 1
ATOM 698 N N . LYS A 1 88 ? 19.493 5.759 -19.440 1.00 83.06 88 LYS A N 1
ATOM 699 C CA . LYS A 1 88 ? 20.741 6.511 -19.642 1.00 83.06 88 LYS A CA 1
ATOM 700 C C . LYS A 1 88 ? 21.198 6.491 -21.107 1.00 83.06 88 LYS A C 1
ATOM 702 O O . LYS A 1 88 ? 21.766 7.470 -21.584 1.00 83.06 88 LYS A O 1
ATOM 707 N N . THR A 1 89 ? 20.932 5.392 -21.812 1.00 79.56 89 THR A N 1
ATOM 708 C CA . THR A 1 89 ? 21.259 5.177 -23.230 1.00 79.56 89 THR A CA 1
ATOM 709 C C . THR A 1 89 ? 20.560 6.167 -24.161 1.00 79.56 89 THR A C 1
ATOM 711 O O . THR A 1 89 ? 21.131 6.534 -25.184 1.00 79.56 89 THR A O 1
ATOM 714 N N . ILE A 1 90 ? 19.391 6.681 -23.767 1.00 80.94 90 ILE A N 1
ATOM 715 C CA . ILE A 1 90 ? 18.612 7.680 -24.518 1.00 80.94 90 ILE A CA 1
ATOM 716 C C . ILE A 1 90 ? 18.670 9.087 -23.894 1.00 80.94 90 ILE A C 1
ATOM 718 O O . ILE A 1 90 ? 17.863 9.951 -24.224 1.00 80.94 90 ILE A O 1
ATOM 722 N N . GLY A 1 91 ? 19.634 9.339 -22.999 1.00 81.75 91 GLY A N 1
ATOM 723 C CA . GLY A 1 91 ? 19.889 10.669 -22.429 1.00 81.75 91 GLY A CA 1
ATOM 724 C C . GLY A 1 91 ? 19.297 10.928 -21.040 1.00 81.75 91 GLY A C 1
ATOM 725 O O . GLY A 1 91 ? 19.337 12.066 -20.571 1.00 81.75 91 GLY A O 1
ATOM 726 N N . GLY A 1 92 ? 18.784 9.904 -20.354 1.00 82.94 92 GLY A N 1
ATOM 727 C CA . GLY A 1 92 ? 18.316 10.024 -18.973 1.00 82.94 92 GLY A CA 1
ATOM 728 C C . GLY A 1 92 ? 19.425 10.413 -17.989 1.00 82.94 92 GLY A C 1
ATOM 729 O O . GLY A 1 92 ? 20.531 9.866 -18.020 1.00 82.94 92 GLY A O 1
ATOM 730 N N . GLN A 1 93 ? 19.131 11.354 -17.085 1.00 83.56 93 GLN A N 1
ATOM 731 C CA . GLN A 1 93 ? 20.077 11.822 -16.067 1.00 83.56 93 GLN A CA 1
ATOM 732 C C . GLN A 1 93 ? 19.883 11.086 -14.735 1.00 83.56 93 GLN A C 1
ATOM 734 O O . GLN A 1 93 ? 18.760 10.945 -14.262 1.00 83.56 93 GLN A O 1
ATOM 739 N N . GLY A 1 94 ? 20.982 10.662 -14.104 1.00 74.56 94 GLY A N 1
ATOM 740 C CA . GLY A 1 94 ? 20.975 9.976 -12.799 1.00 74.56 94 GLY A CA 1
ATOM 741 C C . GLY A 1 94 ? 21.133 10.895 -11.580 1.00 74.56 94 GLY A C 1
ATOM 742 O O . GLY A 1 94 ? 21.321 10.406 -10.472 1.00 74.56 94 GLY A O 1
ATOM 743 N N . GLY A 1 95 ? 21.126 12.220 -11.774 1.00 73.06 95 GLY A N 1
ATOM 744 C CA . GLY A 1 95 ? 21.323 13.205 -10.699 1.00 73.06 95 GLY A CA 1
ATOM 745 C C . GLY A 1 95 ? 20.035 13.771 -10.091 1.00 73.06 95 GLY A C 1
ATOM 746 O O . GLY A 1 95 ? 20.090 14.379 -9.026 1.00 73.06 95 GLY A O 1
ATOM 747 N N . GLY A 1 96 ? 18.888 13.592 -10.755 1.00 75.50 96 GLY A N 1
ATOM 748 C CA . GLY A 1 96 ? 17.590 14.102 -10.309 1.00 75.50 96 GLY A CA 1
ATOM 749 C C . GLY A 1 96 ? 16.700 12.984 -9.779 1.00 75.50 96 GLY A C 1
ATOM 750 O O . GLY A 1 96 ? 16.522 11.974 -10.459 1.00 75.50 96 GLY A O 1
ATOM 751 N N . LEU A 1 97 ? 16.109 13.183 -8.595 1.00 76.81 97 LEU A N 1
ATOM 752 C CA . LEU A 1 97 ? 15.119 12.255 -8.029 1.00 76.81 97 LEU A CA 1
ATOM 753 C C . LEU A 1 97 ? 13.906 12.074 -8.954 1.00 76.81 97 LEU A C 1
ATOM 755 O O . LEU A 1 97 ? 13.304 11.008 -8.963 1.00 76.81 97 LEU A O 1
ATOM 759 N N . ASP A 1 98 ? 13.610 13.078 -9.778 1.00 79.75 98 ASP A N 1
ATOM 760 C CA . ASP A 1 98 ? 12.480 13.097 -10.712 1.00 79.75 98 ASP A CA 1
ATOM 761 C C . ASP A 1 98 ? 12.590 12.049 -11.830 1.00 79.75 98 ASP A C 1
ATOM 763 O O . ASP A 1 98 ? 11.588 11.701 -12.444 1.00 79.75 98 ASP A O 1
ATOM 767 N N . ASN A 1 99 ? 13.798 11.536 -12.099 1.00 83.06 99 ASN A N 1
ATOM 768 C CA . ASN A 1 99 ? 14.023 10.455 -13.062 1.00 83.06 99 ASN A CA 1
ATOM 769 C C . ASN A 1 99 ? 14.192 9.086 -12.378 1.00 83.06 99 ASN A C 1
ATOM 771 O O . ASN A 1 99 ? 14.487 8.104 -13.052 1.00 83.06 99 ASN A O 1
ATOM 775 N N . GLY A 1 100 ? 14.059 9.011 -11.051 1.00 83.00 100 GLY A N 1
ATOM 776 C CA . GLY A 1 100 ? 14.220 7.783 -10.279 1.00 83.00 100 GLY A CA 1
ATOM 777 C C . GLY A 1 100 ? 12.888 7.090 -10.006 1.00 83.00 100 GLY A C 1
ATOM 778 O O . GLY A 1 100 ? 11.894 7.732 -9.677 1.00 83.00 100 GLY A O 1
ATOM 779 N N . GLN A 1 101 ? 12.882 5.762 -10.081 1.00 82.25 101 GLN A N 1
ATOM 780 C CA . GLN A 1 101 ? 11.740 4.933 -9.699 1.00 82.25 101 GLN A CA 1
ATOM 781 C C . GLN A 1 101 ? 12.184 3.670 -8.958 1.00 82.25 101 GLN A C 1
ATOM 783 O O . GLN A 1 101 ? 13.312 3.206 -9.125 1.00 82.25 101 GLN A O 1
ATOM 788 N N . LEU A 1 102 ? 11.277 3.103 -8.157 1.00 85.19 102 LEU A N 1
ATOM 789 C CA . LEU A 1 102 ? 11.443 1.776 -7.569 1.00 85.19 102 LEU A CA 1
ATOM 790 C C . LEU A 1 102 ? 10.641 0.758 -8.372 1.00 85.19 102 LEU A C 1
ATOM 792 O O . LEU A 1 102 ? 9.454 0.945 -8.640 1.00 85.19 102 LEU A O 1
ATOM 796 N N . VAL A 1 103 ? 11.298 -0.335 -8.736 1.00 85.75 103 VAL A N 1
ATOM 797 C CA . VAL A 1 103 ? 10.729 -1.400 -9.561 1.00 85.75 103 VAL A CA 1
ATOM 798 C C . VAL A 1 103 ? 11.072 -2.765 -8.982 1.00 85.75 103 VAL A C 1
ATOM 800 O O . VAL A 1 103 ? 12.044 -2.927 -8.247 1.00 85.75 103 VAL A O 1
ATOM 803 N N . HIS A 1 104 ? 10.273 -3.774 -9.317 1.00 87.62 104 HIS A N 1
ATOM 804 C CA . HIS A 1 104 ? 10.604 -5.155 -8.993 1.00 87.62 104 HIS A CA 1
ATOM 805 C C . HIS A 1 104 ? 11.841 -5.616 -9.786 1.00 87.62 104 HIS A C 1
ATOM 807 O O . HIS A 1 104 ? 11.851 -5.448 -11.010 1.00 87.62 104 HIS A O 1
ATOM 813 N N . PRO A 1 105 ? 12.817 -6.296 -9.152 1.00 85.81 105 PRO A N 1
ATOM 814 C CA . PRO A 1 105 ? 14.036 -6.775 -9.813 1.00 85.81 105 PRO A CA 1
ATOM 815 C C . PRO A 1 105 ? 13.776 -7.608 -11.074 1.00 85.81 105 PRO A C 1
ATOM 817 O O . PRO A 1 105 ? 14.482 -7.488 -12.071 1.00 85.81 105 PRO A O 1
ATOM 820 N N . LEU A 1 106 ? 12.739 -8.455 -11.048 1.00 83.88 106 LEU A N 1
ATOM 821 C CA . LEU A 1 106 ? 12.369 -9.292 -12.190 1.00 83.88 106 LEU A CA 1
ATOM 822 C C . LEU A 1 106 ? 12.003 -8.445 -13.415 1.00 83.88 106 LEU A C 1
ATOM 824 O O . LEU A 1 106 ? 12.518 -8.688 -14.499 1.00 83.88 106 LEU A O 1
ATOM 828 N N . TYR A 1 107 ? 11.142 -7.446 -13.230 1.00 80.69 107 TYR A N 1
ATOM 829 C CA . TYR A 1 107 ? 10.647 -6.607 -14.319 1.00 80.69 107 TYR A CA 1
ATOM 830 C C . TYR A 1 107 ? 11.676 -5.556 -14.744 1.00 80.69 107 TYR A C 1
ATOM 832 O O . TYR A 1 107 ? 11.750 -5.218 -15.920 1.00 80.69 107 TYR A O 1
ATOM 840 N N . ASN A 1 108 ? 12.541 -5.118 -13.826 1.00 84.00 108 ASN A N 1
ATOM 841 C CA . ASN A 1 108 ? 13.675 -4.259 -14.157 1.00 84.00 108 ASN A CA 1
ATOM 842 C C . ASN A 1 108 ? 14.643 -4.933 -15.144 1.00 84.00 108 ASN A C 1
ATOM 844 O O . ASN A 1 108 ? 15.137 -4.310 -16.077 1.00 84.00 108 ASN A O 1
ATOM 848 N N . ARG A 1 109 ? 14.868 -6.245 -15.000 1.00 81.12 109 ARG A N 1
ATOM 849 C CA . ARG A 1 109 ? 15.700 -7.016 -15.942 1.00 81.12 109 ARG A CA 1
ATOM 850 C C . ARG A 1 109 ? 15.077 -7.143 -17.330 1.00 81.12 109 ARG A C 1
ATOM 852 O O . ARG A 1 109 ? 15.815 -7.256 -18.301 1.00 81.12 109 ARG A O 1
ATOM 859 N N . LEU A 1 110 ? 13.748 -7.138 -17.415 1.00 75.62 110 LEU A N 1
ATOM 860 C CA . LEU A 1 110 ? 13.013 -7.190 -18.682 1.00 75.62 110 LEU A CA 1
ATOM 861 C C . LEU A 1 110 ? 12.986 -5.825 -19.386 1.00 75.62 110 LEU A C 1
ATOM 863 O O . LEU A 1 110 ? 12.883 -5.773 -20.606 1.00 75.62 110 LEU A O 1
ATOM 867 N N . LYS A 1 111 ? 13.116 -4.732 -18.622 1.00 72.56 111 LYS A N 1
ATOM 868 C CA . LYS A 1 111 ? 13.013 -3.355 -19.114 1.00 72.56 111 LYS A CA 1
ATOM 869 C C . LYS A 1 111 ? 14.100 -2.970 -20.118 1.00 72.56 111 LYS A C 1
ATOM 871 O O . LYS A 1 111 ? 13.786 -2.282 -21.077 1.00 72.56 111 LYS A O 1
ATOM 876 N N . SER A 1 112 ? 15.341 -3.436 -19.954 1.00 69.88 112 SER A N 1
ATOM 877 C CA . SER A 1 112 ? 16.486 -3.110 -20.834 1.00 69.88 112 SER A CA 1
ATOM 878 C C . SER A 1 112 ? 16.460 -1.654 -21.355 1.00 69.88 112 SER A C 1
ATOM 880 O O . SER A 1 112 ? 16.571 -0.730 -20.551 1.00 69.88 112 SER A O 1
ATOM 882 N N . ASP A 1 113 ? 16.288 -1.454 -22.670 1.00 71.19 113 ASP A N 1
ATOM 883 C CA . ASP A 1 113 ? 16.184 -0.145 -23.342 1.00 71.19 113 ASP A CA 1
ATOM 884 C C . ASP A 1 113 ? 14.741 0.213 -23.752 1.00 71.19 113 ASP A C 1
ATOM 886 O O . ASP A 1 113 ? 14.523 1.202 -24.450 1.00 71.19 113 ASP A O 1
ATOM 890 N N . LEU A 1 114 ? 13.757 -0.594 -23.350 1.00 72.69 114 LEU A N 1
ATOM 891 C CA . LEU A 1 114 ? 12.353 -0.379 -23.674 1.00 72.69 114 LEU A CA 1
ATOM 892 C C . LEU A 1 114 ? 11.760 0.733 -22.801 1.00 72.69 114 LEU A C 1
ATOM 894 O O . LEU A 1 114 ? 12.074 0.888 -21.613 1.00 72.69 114 LEU A O 1
ATOM 898 N N . SER A 1 115 ? 10.866 1.506 -23.407 1.00 76.44 115 SER A N 1
ATOM 899 C CA . SER A 1 115 ? 10.003 2.454 -22.712 1.00 76.44 115 SER A CA 1
ATOM 900 C C . SER A 1 115 ? 9.018 1.737 -21.784 1.00 76.44 115 SER A C 1
ATOM 902 O O . SER A 1 115 ? 8.760 0.535 -21.899 1.00 76.44 115 SER A O 1
ATOM 904 N N . LEU A 1 116 ? 8.456 2.488 -20.834 1.00 76.31 116 LEU A N 1
ATOM 905 C CA . LEU A 1 116 ? 7.447 1.972 -19.910 1.00 76.31 116 LEU A CA 1
ATOM 906 C C . LEU A 1 116 ? 6.232 1.426 -20.673 1.00 76.31 116 LEU A C 1
ATOM 908 O O . LEU A 1 116 ? 5.693 0.380 -20.318 1.00 76.31 116 LEU A O 1
ATOM 912 N N . GLU A 1 117 ? 5.831 2.126 -21.729 1.00 81.38 117 GLU A N 1
ATOM 913 C CA . GLU A 1 117 ? 4.722 1.772 -22.603 1.00 81.38 117 GLU A CA 1
ATOM 914 C C . GLU A 1 117 ? 4.972 0.443 -23.326 1.00 81.38 117 GLU A C 1
ATOM 916 O O . GLU A 1 117 ? 4.108 -0.430 -23.296 1.00 81.38 117 GLU A O 1
ATOM 921 N N . GLU A 1 118 ? 6.162 0.249 -23.903 1.00 81.12 118 GLU A N 1
ATOM 922 C CA . GLU A 1 118 ? 6.526 -0.989 -24.611 1.00 81.12 118 GLU A CA 1
ATOM 923 C C . GLU A 1 118 ? 6.505 -2.215 -23.687 1.00 81.12 118 GLU A C 1
ATOM 925 O O . GLU A 1 118 ? 6.003 -3.272 -24.062 1.00 81.12 118 GLU A O 1
ATOM 930 N N . ILE A 1 119 ? 6.995 -2.071 -22.454 1.00 80.38 119 ILE A N 1
ATOM 931 C CA . ILE A 1 119 ? 7.012 -3.166 -21.470 1.00 80.38 119 ILE A CA 1
ATOM 932 C C . ILE A 1 119 ? 5.601 -3.502 -21.002 1.00 80.38 119 ILE A C 1
ATOM 934 O O . ILE A 1 119 ? 5.267 -4.670 -20.822 1.00 80.38 119 ILE A O 1
ATOM 938 N N . ARG A 1 120 ? 4.760 -2.486 -20.786 1.00 81.06 120 ARG A N 1
ATOM 939 C CA . ARG A 1 120 ? 3.370 -2.707 -20.375 1.00 81.06 120 ARG A CA 1
ATOM 940 C C . ARG A 1 120 ? 2.560 -3.362 -21.492 1.00 81.06 120 ARG A C 1
ATOM 942 O O . ARG A 1 120 ? 1.785 -4.264 -21.190 1.00 81.06 120 ARG A O 1
ATOM 949 N N . ALA A 1 121 ? 2.781 -2.977 -22.748 1.00 82.94 121 ALA A N 1
ATOM 950 C CA . ALA A 1 121 ? 2.173 -3.641 -23.899 1.00 82.94 121 ALA A CA 1
ATOM 951 C C . ALA A 1 121 ? 2.552 -5.133 -23.954 1.00 82.94 121 ALA A C 1
ATOM 953 O O . ALA A 1 121 ? 1.677 -5.984 -24.094 1.00 82.94 121 ALA A O 1
ATOM 954 N N . ASP A 1 122 ? 3.828 -5.473 -23.732 1.00 80.62 122 ASP A N 1
ATOM 955 C CA . ASP A 1 122 ? 4.292 -6.870 -23.698 1.00 80.62 122 ASP A CA 1
ATOM 956 C C . ASP A 1 122 ? 3.705 -7.670 -22.515 1.00 80.62 122 ASP A C 1
ATOM 958 O O . ASP A 1 122 ? 3.286 -8.817 -22.669 1.00 80.62 122 ASP A O 1
ATOM 962 N N . LEU A 1 123 ? 3.614 -7.057 -21.328 1.00 78.88 123 LEU A N 1
ATOM 963 C CA . LEU A 1 123 ? 3.120 -7.718 -20.112 1.00 78.88 123 LEU A CA 1
ATOM 964 C C . LEU A 1 123 ? 1.602 -7.911 -20.077 1.00 78.88 123 LEU A C 1
ATOM 966 O O . LEU A 1 123 ? 1.124 -8.907 -19.528 1.00 78.88 123 LEU A O 1
ATOM 970 N N . PHE A 1 124 ? 0.846 -6.946 -20.600 1.00 82.19 124 PHE A N 1
ATOM 971 C CA . PHE A 1 124 ? -0.613 -6.920 -20.498 1.00 82.19 124 PHE A CA 1
ATOM 972 C C . PHE A 1 124 ? -1.325 -7.224 -21.824 1.00 82.19 124 PHE A C 1
ATOM 974 O O . PHE A 1 124 ? -2.527 -7.490 -21.802 1.00 82.19 124 PHE A O 1
ATOM 981 N N . GLY A 1 125 ? -0.599 -7.278 -22.946 1.00 68.62 125 GLY A N 1
ATOM 982 C CA . GLY A 1 125 ? -1.140 -7.627 -24.260 1.00 68.62 125 GLY A CA 1
ATOM 983 C C . GLY A 1 125 ? -2.059 -6.562 -24.862 1.00 68.62 125 GLY A C 1
ATOM 984 O O . GLY A 1 125 ? -3.006 -6.927 -25.562 1.00 68.62 125 GLY A O 1
ATOM 985 N N . GLU A 1 126 ? -1.815 -5.283 -24.556 1.00 54.12 126 GLU A N 1
ATOM 986 C CA . GLU A 1 126 ? -2.517 -4.134 -25.158 1.00 54.12 126 GLU A CA 1
ATOM 987 C C . GLU A 1 126 ? -1.858 -3.663 -26.460 1.00 54.12 126 GLU A C 1
ATOM 989 O O . GLU A 1 126 ? -0.610 -3.555 -26.495 1.00 54.12 126 GLU A O 1
#

Secondary structure (DSSP, 8-state):
---PPP---HHHHHHHHHTT---HHHHHHHHHHHHHHS-TTPPPPPPPPHHHHHHHHHHHHHHHS-B-TTT-PBPPGGG-EEEESS-GGGT--SS-GGGEEEE-HHHHHHHTT--HHHHHHHHH--

Sequence (126 aa):
MSKAFKYINFNEFYVGSFLRKYDPAVVNHIVEYVDSISPASRSKPKAFSTLTKSLIKHNFLVGNHNFCPLCDGLIYLDSTESDHLIAKTIGGQGGGLDNGQLVHPLYNRLKSDLSLEEIRADLFGE

Nearest PDB structures (foldseek):
  8d2q-assembly1_A  TM=5.643E-01  e=7.500E-02  Acidothermus cellulolyticus 11B
  4ogc-assembly1_A  TM=4.597E-01  e=5.394E-02  Actinomyces naeslundii str. Howell 279
  4oge-assembly1_A  TM=4.620E-01  e=6.574E-02  Actinomyces naeslundii str. Howell 279
  4qko-assembly4_H  TM=7.984E-01  e=6.605E-01  Pseudomonas aeruginosa PAO1

Mean predicted aligned error: 17.57 Å

Solvent-accessible surface area (backbone atoms only — not comparable to full-atom values): 7884 Å² total; per-residue (Å²): 133,84,82,72,74,75,80,76,54,62,65,60,53,45,50,77,70,33,74,87,65,78,48,71,66,60,52,49,51,52,51,53,50,50,54,72,73,44,67,95,72,69,73,76,78,79,74,76,49,72,66,55,52,51,49,52,51,45,52,52,52,50,62,71,66,27,48,15,84,74,73,74,40,81,50,48,89,95,51,55,37,84,45,56,71,49,47,63,93,82,70,33,62,91,85,48,73,89,32,52,43,63,30,41,56,72,59,55,68,71,36,76,91,58,51,72,67,59,49,35,27,70,75,70,71,105

Foldseek 3Di:
DDPDDDPPPVVVVCCVPCVVPPDVVVVVVVVVVCVVPDDPDDDDPPDDDPVRVVVVVVCVVVQVLQAALQARDGHDPVFWDKDFQQDVVRPTDPPDPVRIDIHGPVLVVVCVNNHSVVSNCVNVVD

Radius of gyration: 27.25 Å; Cα contacts (8 Å, |Δi|>4): 82; chains: 1; bounding box: 68×26×58 Å

pLDDT: mean 72.47, std 11.72, range [36.44, 88.69]